Protein AF-A0A376W0H6-F1 (afdb_monomer_lite)

Radius of gyration: 21.41 Å; chains: 1; bounding box: 41×48×59 Å

Organism: Escherichia coli (NCBI:txid562)

Foldseek 3Di:
DDDDVVVVGDPVPDPDDDDDDDDDDDDDFKDKDKAAPPDDWDWDADLLLAIDTDPPQPFKDWDDDDNFTFMKGFGIFMDMDGPPDDDFQWWKAWDFPLVQLVVQDDQQQKWKDQPSPDTDGHDPRPDTDGPVNCVVGGIMMMTGTSSSRNSVVVCVVSNPDPDGRIDIDIGGD

Sequence (173 aa):
MNYDASSGARCKDQASGNWYVRNVTHTKAANLRLINTHSLAEVFINSDGVPTLGEGNADCRTQTIGSRSGLSCKMVNYTLQTNGLSNTSIHIFPAIANSSLASAVGAYDMQFSLNGSSWKPVSNTAYYYTFNEMKSADSIYVFFSSNFFKQMVNLGSAISTPKIYSTFAFSQC

Secondary structure (DSSP, 8-state):
----TTTT--GGG-SSS------------EEEEEE-------EEE-TT--EEEPTT-SSEEEEEETTEEEEEEEEEEEEEEESS---SSEEEEEE---HHHHHHS-TTTEEEESSSSS-EE-BTBSS-EEHHHHTT-SEEEEEEEHHHHHHHHHHGGG--SSS-S-EEEEEE-

Structure (mmCIF, N/CA/C/O backbone):
data_AF-A0A376W0H6-F1
#
_entry.id   AF-A0A376W0H6-F1
#
loop_
_atom_site.group_PDB
_atom_site.id
_atom_site.type_symbol
_atom_site.label_atom_id
_atom_site.label_alt_id
_atom_site.label_comp_id
_atom_site.label_asym_id
_atom_site.label_entity_id
_atom_site.label_seq_id
_atom_site.pdbx_PDB_ins_code
_atom_site.Cartn_x
_atom_site.Cartn_y
_atom_site.Cartn_z
_atom_site.occupancy
_atom_site.B_iso_or_equiv
_atom_site.auth_seq_id
_atom_site.auth_comp_id
_atom_site.auth_asym_id
_atom_site.auth_atom_id
_atom_site.pdbx_PDB_model_num
ATOM 1 N N . MET A 1 1 ? 19.384 -37.170 -28.747 1.00 58.38 1 MET A N 1
ATOM 2 C CA . MET A 1 1 ? 19.486 -36.476 -27.447 1.00 58.38 1 MET A CA 1
ATOM 3 C C . MET A 1 1 ? 18.531 -35.301 -27.489 1.00 58.38 1 MET A C 1
ATOM 5 O O . MET A 1 1 ? 18.548 -34.592 -28.486 1.00 58.38 1 MET A O 1
ATOM 9 N N . ASN A 1 2 ? 17.681 -35.143 -26.476 1.00 74.25 2 A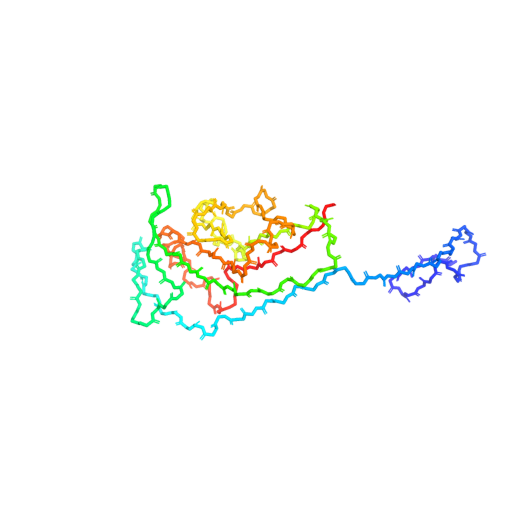SN A N 1
ATOM 10 C CA . ASN A 1 2 ? 16.725 -34.037 -26.408 1.00 74.25 2 ASN A CA 1
ATOM 11 C C . ASN A 1 2 ? 17.352 -32.876 -25.635 1.00 74.25 2 ASN A C 1
ATOM 13 O O . ASN A 1 2 ? 18.008 -33.102 -24.621 1.00 74.25 2 ASN A O 1
ATOM 17 N N . TYR A 1 3 ? 17.161 -31.656 -26.131 1.00 78.56 3 TYR A N 1
ATOM 18 C CA . TYR A 1 3 ? 17.550 -30.433 -25.435 1.00 78.56 3 TYR A CA 1
ATOM 19 C C . TYR A 1 3 ? 16.882 -30.369 -24.054 1.00 78.56 3 TYR A C 1
ATOM 21 O O . TYR A 1 3 ? 15.671 -30.559 -23.948 1.00 78.56 3 TYR A O 1
ATOM 29 N N . ASP A 1 4 ? 17.662 -30.064 -23.018 1.00 80.31 4 ASP A N 1
ATOM 30 C CA . ASP A 1 4 ? 17.173 -29.868 -21.654 1.00 80.31 4 ASP A CA 1
ATOM 31 C C . ASP A 1 4 ? 17.813 -28.621 -21.027 1.00 80.31 4 ASP A C 1
ATOM 33 O O . ASP A 1 4 ? 18.988 -28.598 -20.662 1.00 80.31 4 ASP A O 1
ATOM 37 N N . ALA A 1 5 ? 17.015 -27.562 -20.894 1.00 79.12 5 ALA A N 1
ATOM 38 C CA . ALA A 1 5 ? 17.452 -26.306 -20.293 1.00 79.12 5 ALA A CA 1
ATOM 39 C C . ALA A 1 5 ? 17.803 -26.449 -18.800 1.00 79.12 5 ALA A C 1
ATOM 41 O O . ALA A 1 5 ? 18.629 -25.691 -18.292 1.00 79.12 5 ALA A O 1
ATOM 42 N N . SER A 1 6 ? 17.188 -27.406 -18.096 1.00 83.06 6 SER A N 1
ATOM 43 C CA . SER A 1 6 ? 17.338 -27.572 -16.64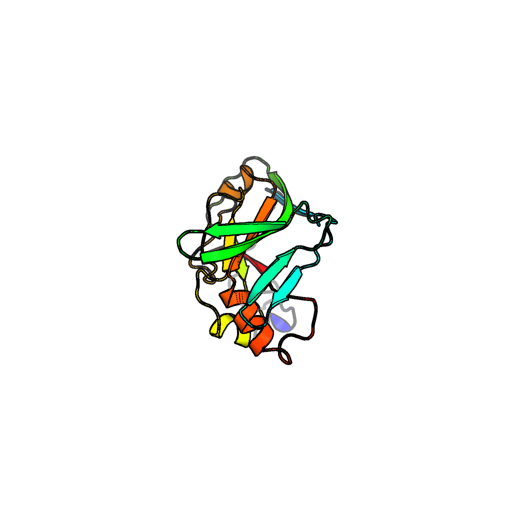6 1.00 83.06 6 SER A CA 1
ATOM 44 C C . SER A 1 6 ? 18.678 -28.199 -16.249 1.00 83.06 6 SER A C 1
ATOM 46 O O . SER A 1 6 ? 19.215 -27.873 -15.193 1.00 83.06 6 SER A O 1
ATOM 48 N N . SER A 1 7 ? 19.280 -28.999 -17.133 1.00 86.19 7 SER A N 1
ATOM 49 C CA . SER A 1 7 ? 20.655 -29.504 -16.997 1.00 86.19 7 SER A CA 1
ATOM 50 C C . SER A 1 7 ? 21.725 -28.536 -17.522 1.00 86.19 7 SER A C 1
ATOM 52 O O . SER A 1 7 ? 22.908 -28.872 -17.557 1.00 86.19 7 SER A O 1
ATOM 54 N N . GLY A 1 8 ? 21.340 -27.315 -17.913 1.00 85.44 8 GLY A N 1
ATOM 55 C CA . GLY A 1 8 ? 22.261 -26.294 -18.413 1.00 85.44 8 GLY A CA 1
ATOM 56 C C . GLY A 1 8 ? 22.635 -26.450 -19.889 1.00 85.44 8 GLY A C 1
ATOM 57 O O . GLY A 1 8 ? 23.557 -25.772 -20.355 1.00 85.44 8 GLY A O 1
ATOM 58 N N . ALA A 1 9 ? 21.934 -27.301 -20.651 1.00 84.38 9 ALA A N 1
ATOM 59 C CA . ALA A 1 9 ? 22.133 -27.371 -22.092 1.00 84.38 9 ALA A CA 1
ATOM 60 C C . ALA A 1 9 ? 21.774 -26.024 -22.736 1.00 84.38 9 ALA A C 1
ATOM 62 O O . ALA A 1 9 ? 20.750 -25.404 -22.436 1.00 84.38 9 ALA A O 1
ATOM 63 N N . ARG A 1 10 ? 22.619 -25.556 -23.659 1.00 81.19 10 ARG A N 1
ATOM 64 C CA . ARG A 1 10 ? 22.397 -24.297 -24.381 1.00 81.19 10 ARG A CA 1
ATOM 65 C C . ARG A 1 10 ? 21.973 -24.593 -25.811 1.00 81.19 10 ARG A C 1
ATOM 67 O O . ARG A 1 10 ? 22.523 -25.487 -26.450 1.00 81.19 10 ARG A O 1
ATOM 74 N N . CYS A 1 11 ? 21.037 -23.800 -26.335 1.00 78.94 11 CYS A N 1
ATOM 75 C CA . CYS A 1 11 ? 20.547 -23.950 -27.709 1.00 78.94 11 CYS A CA 1
ATOM 76 C C . CYS A 1 11 ? 21.677 -23.845 -28.745 1.00 78.94 11 CYS A C 1
ATOM 78 O O . CYS A 1 11 ? 21.659 -24.558 -29.739 1.00 78.94 11 CYS A O 1
ATOM 80 N N . LYS A 1 12 ? 22.688 -23.004 -28.480 1.00 78.62 12 LYS A N 1
ATOM 81 C CA . LYS A 1 12 ? 23.870 -22.841 -29.343 1.00 78.62 12 LYS A CA 1
ATOM 82 C C . LYS A 1 12 ? 24.780 -24.076 -29.424 1.00 78.62 12 LYS A C 1
ATOM 84 O O . LYS A 1 12 ? 25.629 -24.129 -30.302 1.00 78.62 12 LYS A O 1
ATOM 89 N N . ASP A 1 13 ? 24.624 -25.019 -28.493 1.00 82.62 13 ASP A N 1
ATOM 90 C CA . ASP A 1 13 ? 25.458 -26.218 -28.373 1.00 82.62 13 ASP A CA 1
ATOM 91 C C . ASP A 1 13 ? 24.710 -27.472 -28.901 1.00 82.62 13 ASP A C 1
ATOM 93 O O . ASP A 1 13 ? 25.167 -28.595 -28.702 1.00 82.62 13 ASP A O 1
ATOM 97 N N . GLN A 1 14 ? 23.540 -27.311 -29.542 1.00 83.50 14 GLN A N 1
ATOM 98 C CA . GLN A 1 14 ? 22.743 -28.422 -30.082 1.00 83.50 14 GLN A CA 1
ATOM 99 C C . GLN A 1 14 ? 23.206 -28.840 -31.484 1.00 83.50 14 GLN A C 1
ATOM 101 O O . GLN A 1 14 ? 23.548 -28.004 -32.314 1.00 83.50 14 GLN A O 1
ATOM 106 N N . ALA A 1 15 ? 23.153 -30.145 -31.776 1.00 81.50 15 ALA A N 1
ATOM 107 C CA . ALA A 1 15 ? 23.567 -30.703 -33.069 1.00 81.50 15 ALA A CA 1
ATOM 108 C C . ALA A 1 15 ? 22.633 -30.338 -34.243 1.00 81.50 15 ALA A C 1
ATOM 110 O O . ALA A 1 15 ? 23.020 -30.465 -35.401 1.00 81.50 15 ALA A O 1
ATOM 111 N N . SER A 1 16 ? 21.402 -29.904 -33.958 1.00 81.75 16 SER A N 1
ATOM 112 C CA . SER A 1 16 ? 20.406 -29.511 -34.959 1.00 81.75 16 SER A CA 1
ATOM 113 C C . SER A 1 16 ? 19.454 -28.454 -34.397 1.00 81.75 16 SER A C 1
ATOM 115 O O . SER A 1 16 ? 19.101 -28.518 -33.220 1.00 81.75 16 SER A O 1
ATOM 117 N N . GLY A 1 17 ? 19.001 -27.520 -35.236 1.00 80.44 17 GLY A N 1
ATOM 118 C CA . GLY A 1 17 ? 18.048 -26.461 -34.882 1.00 80.44 17 GLY A CA 1
ATOM 119 C C . GLY A 1 17 ? 18.419 -25.110 -35.499 1.00 80.44 17 GLY A C 1
ATOM 120 O O . GLY A 1 17 ? 19.494 -24.960 -36.070 1.00 80.44 17 GLY A O 1
ATOM 121 N N . ASN A 1 18 ? 17.527 -24.124 -35.380 1.00 79.75 18 ASN A N 1
ATOM 122 C CA . ASN A 1 18 ? 17.824 -22.732 -35.722 1.00 79.75 18 ASN A CA 1
ATOM 123 C C . ASN A 1 18 ? 18.065 -21.951 -34.431 1.00 79.75 18 ASN A C 1
ATOM 125 O O . ASN A 1 18 ? 17.210 -21.938 -33.545 1.00 79.75 18 ASN A O 1
ATOM 129 N N . TRP A 1 19 ? 19.204 -21.274 -34.331 1.00 77.19 19 TRP A N 1
ATOM 130 C CA . TRP A 1 19 ? 19.516 -20.391 -33.212 1.00 77.19 19 TRP A CA 1
ATOM 131 C C . TRP A 1 19 ? 19.975 -19.029 -33.716 1.00 77.19 1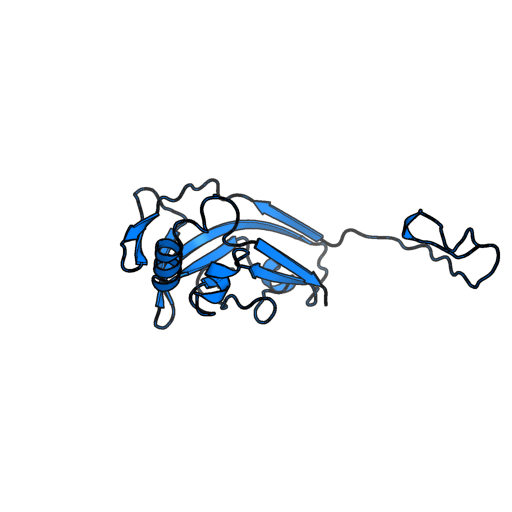9 TRP A C 1
ATOM 133 O O . TRP A 1 19 ? 20.738 -18.912 -34.673 1.00 77.19 19 TRP A O 1
ATOM 143 N N . TYR A 1 20 ? 19.517 -17.989 -33.026 1.00 78.62 20 TYR A N 1
ATOM 144 C CA . TYR A 1 20 ? 19.885 -16.608 -33.295 1.00 78.62 20 TYR A CA 1
ATOM 145 C C . TYR A 1 20 ? 20.690 -16.082 -32.116 1.00 78.62 20 TYR A C 1
ATOM 147 O O . TYR A 1 20 ? 20.248 -16.151 -30.970 1.00 78.62 20 TYR A O 1
ATOM 155 N N . VAL A 1 21 ? 21.870 -15.541 -32.401 1.00 78.25 21 VAL A N 1
ATOM 156 C CA . VAL A 1 21 ? 22.699 -14.860 -31.407 1.00 78.25 21 VAL A CA 1
ATOM 157 C C . VAL A 1 21 ? 22.524 -13.363 -31.612 1.00 78.25 21 VAL A C 1
ATOM 159 O O . VAL A 1 21 ? 22.653 -12.864 -32.729 1.00 78.25 21 VAL A O 1
ATOM 162 N N . ARG A 1 22 ? 22.216 -12.636 -30.538 1.00 82.75 22 ARG A N 1
ATOM 163 C CA . ARG A 1 22 ? 22.213 -11.172 -30.540 1.00 82.75 22 ARG A CA 1
ATOM 164 C C . ARG A 1 22 ? 23.086 -10.666 -29.408 1.00 82.75 22 ARG A C 1
ATOM 166 O O . ARG A 1 22 ? 22.977 -11.142 -28.282 1.00 82.75 22 ARG A O 1
ATOM 173 N N . ASN A 1 23 ? 23.905 -9.669 -29.717 1.00 85.50 23 ASN A N 1
ATOM 174 C CA . ASN A 1 23 ? 24.577 -8.883 -28.697 1.00 85.50 23 ASN A CA 1
ATOM 175 C C . ASN A 1 23 ? 23.582 -7.853 -28.174 1.00 85.50 23 ASN A C 1
ATOM 177 O O . ASN A 1 23 ? 23.042 -7.058 -28.942 1.00 85.50 23 ASN A O 1
ATOM 181 N N . VAL A 1 24 ? 23.330 -7.898 -26.872 1.00 86.31 24 VAL A N 1
ATOM 182 C CA . VAL A 1 24 ? 22.480 -6.938 -26.174 1.00 86.31 24 VAL A CA 1
ATOM 183 C C . VAL A 1 24 ? 23.333 -6.170 -25.179 1.00 86.31 24 VAL A C 1
ATOM 185 O O . VAL A 1 24 ? 24.085 -6.757 -24.403 1.00 86.31 2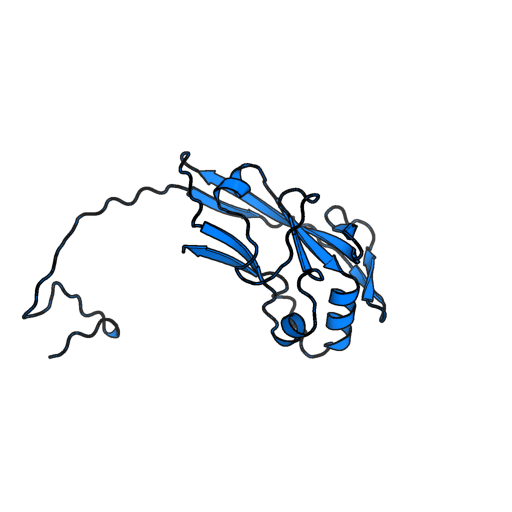4 VAL A O 1
ATOM 188 N N . THR A 1 25 ? 23.220 -4.846 -25.210 1.00 88.62 25 THR A N 1
ATOM 189 C CA . THR A 1 25 ? 23.824 -3.976 -24.201 1.00 88.62 25 THR A CA 1
ATOM 190 C C . THR A 1 25 ? 22.750 -3.630 -23.183 1.00 88.62 25 THR A C 1
ATOM 192 O O . THR A 1 25 ? 21.746 -3.007 -23.523 1.00 88.62 25 THR A O 1
ATOM 195 N N . HIS A 1 26 ? 22.954 -4.034 -21.932 1.00 85.69 26 HIS A N 1
ATOM 196 C CA . HIS A 1 26 ? 22.064 -3.672 -20.836 1.00 85.69 26 HIS A CA 1
ATOM 197 C C . HIS A 1 26 ? 22.572 -2.406 -20.151 1.00 85.69 26 HIS A C 1
ATOM 199 O O . HIS A 1 26 ? 23.666 -2.391 -19.589 1.00 85.69 26 HIS A O 1
ATOM 205 N N . THR A 1 27 ? 21.750 -1.360 -20.148 1.00 87.12 27 THR A N 1
ATOM 206 C CA . THR A 1 27 ? 22.023 -0.129 -19.401 1.00 87.12 27 THR A CA 1
ATOM 207 C C . THR A 1 27 ? 21.131 -0.087 -18.170 1.00 87.12 27 THR A C 1
ATOM 209 O O . THR A 1 27 ? 19.911 -0.223 -18.272 1.00 87.12 27 THR A O 1
ATOM 212 N N . LYS A 1 28 ? 21.723 0.120 -16.989 1.00 87.75 28 LYS A N 1
ATOM 213 C CA . LYS A 1 28 ? 20.961 0.291 -15.748 1.00 87.75 28 LYS A CA 1
ATOM 214 C C . LYS A 1 28 ? 20.125 1.569 -15.840 1.00 87.75 28 LYS A C 1
ATOM 216 O O . LYS A 1 28 ? 20.672 2.666 -15.825 1.00 87.75 28 LYS A O 1
ATOM 221 N N . ALA A 1 29 ? 18.805 1.421 -15.916 1.00 88.81 29 ALA A N 1
ATOM 222 C CA . ALA A 1 29 ? 17.896 2.561 -16.018 1.00 88.81 29 ALA A CA 1
ATOM 223 C C . ALA A 1 29 ? 17.507 3.145 -14.653 1.00 88.81 29 ALA A C 1
ATOM 225 O O . ALA A 1 29 ? 17.276 4.347 -14.541 1.00 88.81 29 ALA A O 1
ATOM 226 N N . ALA A 1 30 ? 17.437 2.309 -13.612 1.00 91.62 30 ALA A N 1
ATOM 227 C CA . ALA A 1 30 ? 17.011 2.745 -12.289 1.00 91.62 30 ALA A CA 1
ATOM 228 C C . ALA A 1 30 ? 17.598 1.909 -11.142 1.00 91.62 30 ALA A C 1
ATOM 230 O O . ALA A 1 30 ? 18.087 0.792 -11.331 1.00 91.62 30 ALA A O 1
ATOM 231 N N . ASN A 1 31 ? 17.537 2.460 -9.931 1.00 91.50 31 ASN A N 1
ATOM 232 C CA . ASN A 1 31 ? 17.826 1.785 -8.675 1.00 91.50 31 ASN A CA 1
ATOM 233 C C . ASN A 1 31 ? 16.815 2.217 -7.613 1.00 91.50 31 ASN A C 1
ATOM 235 O O . ASN A 1 31 ? 16.770 3.389 -7.247 1.00 91.50 31 ASN A O 1
ATOM 239 N N . LEU A 1 32 ? 16.032 1.262 -7.116 1.00 90.75 32 LEU A N 1
ATOM 240 C CA . LEU A 1 32 ? 15.184 1.455 -5.949 1.00 90.75 32 LEU A CA 1
ATOM 241 C C . LEU A 1 32 ? 15.894 0.880 -4.726 1.00 90.75 32 LEU A C 1
ATOM 243 O O . LEU A 1 32 ? 16.298 -0.284 -4.733 1.00 90.75 32 LEU A O 1
ATOM 247 N N . ARG A 1 33 ? 16.012 1.684 -3.673 1.00 92.25 33 ARG A N 1
ATOM 248 C CA . ARG A 1 33 ? 16.495 1.239 -2.367 1.00 92.25 33 ARG A CA 1
ATOM 249 C C . ARG A 1 33 ? 15.416 1.499 -1.333 1.00 92.25 33 ARG A C 1
ATOM 251 O O . ARG A 1 33 ? 15.047 2.650 -1.126 1.00 92.25 33 ARG A O 1
ATOM 258 N N . LEU A 1 34 ? 14.948 0.432 -0.695 1.00 89.69 34 LEU A N 1
ATOM 259 C CA . LEU A 1 34 ? 14.065 0.497 0.463 1.00 89.69 34 LEU A CA 1
ATOM 260 C C . LEU A 1 34 ? 14.911 0.740 1.715 1.00 89.69 34 LEU A C 1
ATOM 262 O O . LEU A 1 34 ? 15.944 0.102 1.912 1.00 89.69 34 LEU A O 1
ATOM 266 N N . ILE A 1 35 ? 14.488 1.693 2.529 1.00 90.06 35 ILE A N 1
ATOM 267 C CA . ILE A 1 35 ? 15.198 2.212 3.689 1.00 90.06 35 ILE A CA 1
ATOM 268 C C . ILE A 1 35 ? 14.265 2.045 4.883 1.00 90.06 35 ILE A C 1
ATOM 270 O O . ILE A 1 35 ? 13.149 2.566 4.899 1.00 90.06 35 ILE A O 1
ATOM 274 N N . ASN A 1 36 ? 14.725 1.298 5.885 1.00 82.50 36 ASN A N 1
ATOM 275 C CA . ASN A 1 36 ? 13.996 1.163 7.137 1.00 82.50 36 ASN A CA 1
ATOM 276 C C . ASN A 1 36 ? 13.857 2.551 7.787 1.00 82.50 36 ASN A C 1
ATOM 278 O O . ASN A 1 36 ? 14.816 3.327 7.806 1.00 82.50 36 ASN A O 1
ATOM 282 N N . THR A 1 37 ? 12.678 2.873 8.312 1.00 81.38 37 THR A N 1
ATOM 283 C CA . THR A 1 37 ? 12.452 4.124 9.047 1.00 81.38 37 THR A CA 1
ATOM 284 C C . THR A 1 37 ? 13.266 4.182 10.344 1.00 81.38 37 THR A C 1
ATOM 286 O O . THR A 1 37 ? 13.485 5.264 10.872 1.00 81.38 37 THR A O 1
ATOM 289 N N . HIS A 1 38 ? 13.751 3.032 10.835 1.00 79.00 38 HIS A N 1
ATOM 290 C CA . HIS A 1 38 ? 14.365 2.836 12.155 1.00 79.00 38 HIS A CA 1
ATOM 291 C C . HIS A 1 38 ? 13.446 3.271 13.309 1.00 79.00 38 HIS A C 1
ATOM 293 O O . HIS A 1 38 ? 13.884 3.376 14.452 1.00 79.00 38 HIS A O 1
ATOM 299 N N . SER A 1 39 ? 12.163 3.483 13.008 1.00 73.88 39 SER A N 1
ATOM 300 C CA . SER A 1 39 ? 11.111 3.707 13.981 1.00 73.88 39 SER A CA 1
ATOM 301 C C . SER A 1 39 ? 10.620 2.351 14.471 1.00 73.88 39 SER A C 1
ATOM 303 O O . SER A 1 39 ? 10.254 1.476 13.684 1.00 73.88 39 SER A O 1
ATOM 305 N N . LEU A 1 40 ? 10.625 2.182 15.790 1.00 77.81 40 LEU A N 1
ATOM 306 C CA . LEU A 1 40 ? 9.835 1.156 16.449 1.00 77.81 40 LEU A CA 1
ATOM 307 C C . LEU A 1 40 ? 8.498 1.785 16.819 1.00 77.81 40 LEU A C 1
ATOM 309 O O . LEU A 1 40 ? 8.489 2.857 17.425 1.00 77.81 40 LEU A O 1
ATOM 313 N N . ALA A 1 41 ? 7.406 1.105 16.471 1.00 80.88 41 ALA A N 1
ATOM 314 C CA . ALA A 1 41 ? 6.083 1.506 16.902 1.00 80.88 41 ALA A CA 1
ATOM 315 C C . ALA A 1 41 ? 5.414 0.438 17.758 1.00 80.88 41 ALA A C 1
ATOM 317 O O . ALA A 1 41 ? 5.262 -0.706 17.327 1.00 80.88 41 ALA A O 1
ATOM 318 N N . GLU A 1 42 ? 5.005 0.824 18.966 1.00 82.19 42 GLU A N 1
ATOM 319 C CA . GLU A 1 42 ? 4.212 -0.029 19.845 1.00 82.19 42 GLU A CA 1
ATOM 320 C C . GLU A 1 42 ? 2.725 0.276 19.660 1.00 82.19 42 GLU A C 1
ATOM 322 O O . GLU A 1 42 ? 2.291 1.431 19.749 1.00 82.19 42 GLU A O 1
ATOM 327 N N . VAL A 1 43 ? 1.952 -0.773 19.376 1.00 84.56 43 VAL A N 1
ATOM 328 C CA . VAL A 1 43 ? 0.511 -0.700 19.136 1.00 84.56 43 VAL A CA 1
ATOM 329 C C . VAL A 1 43 ? -0.178 -1.718 20.032 1.00 84.56 43 VAL A C 1
ATOM 331 O O . VAL A 1 43 ? 0.016 -2.924 19.884 1.00 84.56 43 VAL A O 1
ATOM 334 N N . PHE A 1 44 ? -1.022 -1.227 20.930 1.00 86.19 44 PHE A N 1
ATOM 335 C CA . PHE A 1 44 ? -1.892 -2.042 21.765 1.00 86.19 44 PHE A CA 1
ATOM 336 C C . PHE A 1 44 ? -3.226 -2.224 21.055 1.00 86.19 44 PHE A C 1
ATOM 338 O O . PHE A 1 44 ? -3.824 -1.254 20.594 1.00 86.19 44 PHE A O 1
ATOM 345 N N . ILE A 1 45 ? -3.694 -3.463 20.943 1.00 86.44 45 ILE A N 1
ATOM 346 C CA . ILE A 1 45 ? -4.926 -3.782 20.223 1.00 86.44 45 ILE A CA 1
ATOM 347 C C . ILE A 1 45 ? -5.925 -4.352 21.216 1.00 86.44 45 ILE A C 1
ATOM 349 O O . ILE A 1 45 ? -5.699 -5.410 21.803 1.00 86.44 45 ILE A O 1
ATOM 353 N N . ASN A 1 46 ? -7.041 -3.650 21.378 1.00 84.94 46 ASN A N 1
ATOM 354 C CA . ASN A 1 46 ? -8.169 -4.144 22.152 1.00 84.94 46 ASN A CA 1
ATOM 355 C C . ASN A 1 46 ? -8.855 -5.306 21.415 1.00 84.94 46 ASN A C 1
ATOM 357 O O . ASN A 1 46 ? -8.745 -5.448 20.197 1.00 84.94 46 ASN A O 1
ATOM 361 N N . SER A 1 47 ? -9.612 -6.137 22.130 1.00 82.94 47 SER A N 1
ATOM 362 C CA . SER A 1 47 ? -10.324 -7.284 21.537 1.00 82.94 47 SER A CA 1
ATOM 363 C C . SER A 1 47 ? -11.376 -6.894 20.486 1.00 82.94 47 SER A C 1
ATOM 365 O O . SER A 1 47 ? -11.744 -7.707 19.639 1.00 82.94 47 SER A O 1
ATOM 367 N N . ASP A 1 48 ? -11.846 -5.647 20.500 1.00 84.88 48 ASP A N 1
ATOM 368 C CA . ASP A 1 48 ? -12.719 -5.064 19.477 1.00 84.88 48 ASP A CA 1
ATOM 369 C C . ASP A 1 48 ? -11.965 -4.602 18.212 1.00 84.88 48 ASP A C 1
ATOM 371 O O . ASP A 1 48 ? -12.595 -4.231 17.218 1.00 84.88 48 ASP A O 1
ATOM 375 N N . GLY A 1 49 ? -10.631 -4.682 18.223 1.00 84.00 49 GLY A N 1
ATOM 376 C CA . GLY A 1 49 ? -9.732 -4.287 17.145 1.00 84.00 49 GLY A CA 1
ATOM 377 C C . GLY A 1 49 ? -9.328 -2.816 17.162 1.00 84.00 49 GLY A C 1
ATOM 378 O O . GLY A 1 49 ? -8.634 -2.384 16.244 1.00 84.00 49 GLY A O 1
ATOM 379 N N . VAL A 1 50 ? -9.745 -2.024 18.155 1.00 91.06 50 VAL A N 1
ATOM 380 C CA . VAL A 1 50 ? -9.360 -0.609 18.246 1.00 91.06 50 VAL A CA 1
ATOM 381 C C . VAL A 1 50 ? -7.877 -0.503 18.639 1.00 91.06 50 VAL A C 1
ATOM 383 O O . VAL A 1 50 ? -7.505 -0.972 19.720 1.00 91.06 50 VAL A O 1
ATOM 386 N N . PRO A 1 51 ? -7.015 0.098 17.789 1.00 87.69 51 PRO A N 1
ATOM 387 C CA . PRO A 1 51 ? -5.599 0.249 18.093 1.00 87.69 51 PRO A CA 1
ATOM 388 C C . PRO A 1 51 ? -5.348 1.490 18.958 1.00 87.69 51 PRO A C 1
ATOM 390 O O . PRO A 1 51 ? -5.881 2.568 18.694 1.00 87.69 51 PRO A O 1
ATOM 393 N N . THR A 1 52 ? -4.468 1.355 19.942 1.00 88.62 52 THR A N 1
ATOM 394 C CA . THR A 1 52 ? -3.919 2.450 20.747 1.00 88.62 52 THR A CA 1
ATOM 395 C C . THR A 1 52 ? -2.414 2.506 20.528 1.00 88.62 52 THR A C 1
ATOM 397 O O . THR A 1 52 ? -1.727 1.493 20.635 1.00 88.62 52 THR A O 1
ATOM 400 N N . LEU A 1 53 ? -1.898 3.686 20.193 1.00 86.81 53 LEU A N 1
ATOM 401 C CA . LEU A 1 53 ? -0.464 3.900 20.022 1.00 86.81 53 LEU A CA 1
ATOM 402 C C . LEU A 1 53 ? 0.197 4.134 21.377 1.00 86.81 53 LEU A C 1
ATOM 404 O O . LEU A 1 53 ? -0.294 4.939 22.165 1.00 86.81 53 LEU A O 1
ATOM 408 N N . GLY A 1 54 ? 1.328 3.470 21.609 1.00 82.06 54 GLY A N 1
ATOM 409 C CA . GLY A 1 54 ? 2.247 3.831 22.686 1.00 82.06 54 GLY A CA 1
ATOM 410 C C . GLY A 1 54 ? 2.858 5.227 22.494 1.00 82.06 54 GLY A C 1
ATOM 411 O O . GLY A 1 54 ? 2.676 5.884 21.462 1.00 82.06 54 GLY A O 1
ATOM 412 N N . GLU A 1 55 ? 3.603 5.695 23.488 1.00 78.25 55 GLU A N 1
ATOM 413 C CA . GLU A 1 55 ? 4.322 6.968 23.395 1.00 78.25 55 GLU A CA 1
ATOM 414 C C . GLU A 1 55 ? 5.504 6.884 22.407 1.00 78.25 55 GLU A C 1
ATOM 416 O O . GLU A 1 55 ? 6.070 5.819 22.176 1.00 78.25 55 GLU A O 1
ATOM 421 N N . GLY A 1 56 ? 5.885 8.014 21.796 1.00 72.75 56 GLY A N 1
ATOM 422 C CA . GLY A 1 56 ? 7.053 8.090 20.898 1.00 72.75 56 GLY A CA 1
ATOM 423 C C . GLY A 1 56 ? 6.821 7.643 19.444 1.00 72.75 56 GLY A C 1
ATOM 424 O O . GLY A 1 56 ? 7.764 7.579 18.657 1.00 72.75 56 GLY A O 1
ATOM 425 N N . ASN A 1 57 ? 5.573 7.383 19.054 1.00 73.38 57 ASN A N 1
ATOM 426 C CA . ASN A 1 57 ? 5.205 6.917 17.716 1.00 73.38 57 ASN A CA 1
ATOM 427 C C . ASN A 1 57 ? 5.132 8.049 16.672 1.00 73.38 57 ASN A C 1
ATOM 429 O O . ASN A 1 57 ? 4.055 8.552 16.368 1.00 73.38 57 ASN A O 1
ATOM 433 N N . ALA A 1 58 ? 6.269 8.453 16.095 1.00 79.81 58 ALA A N 1
ATOM 434 C CA . ALA A 1 58 ? 6.305 9.537 15.100 1.00 79.81 58 ALA A CA 1
ATOM 435 C C . ALA A 1 58 ? 5.806 9.128 13.699 1.00 79.81 58 ALA A C 1
ATOM 437 O O . ALA A 1 58 ? 5.263 9.954 12.965 1.00 79.81 58 ALA A O 1
ATOM 438 N N . ASP A 1 59 ? 5.991 7.863 13.314 1.00 87.88 59 ASP A N 1
ATOM 439 C CA . ASP A 1 59 ? 5.660 7.381 11.967 1.00 87.88 59 ASP A CA 1
ATOM 440 C C . ASP A 1 59 ? 4.262 6.759 11.866 1.00 87.88 59 ASP A C 1
ATOM 442 O O . ASP A 1 59 ? 3.799 6.491 10.758 1.00 87.88 59 ASP A O 1
ATOM 446 N N . CYS A 1 60 ? 3.567 6.573 12.990 1.00 90.62 60 CYS A N 1
ATOM 447 C CA . CYS A 1 60 ? 2.223 6.011 13.048 1.00 90.62 60 CYS A CA 1
ATOM 448 C C . CYS A 1 60 ? 1.234 7.002 13.663 1.00 90.62 60 CYS A C 1
ATOM 450 O O . CYS A 1 60 ? 1.535 7.674 14.643 1.00 90.62 60 CYS A O 1
ATOM 452 N N . ARG A 1 61 ? 0.019 7.065 13.119 1.00 92.56 61 ARG A N 1
ATOM 453 C CA . ARG A 1 61 ? -1.081 7.872 13.660 1.00 92.56 61 ARG A CA 1
ATOM 454 C C . ARG A 1 61 ? -2.416 7.177 13.463 1.00 92.56 61 ARG A C 1
ATOM 456 O O . ARG A 1 61 ? -2.643 6.530 12.433 1.00 92.56 61 ARG A O 1
ATOM 463 N N . THR A 1 62 ? -3.319 7.355 14.419 1.00 93.38 62 THR A N 1
ATOM 464 C CA . THR A 1 62 ? -4.720 6.989 14.223 1.00 93.38 62 THR A CA 1
ATOM 465 C C . THR A 1 62 ? -5.308 7.865 13.117 1.00 93.38 62 THR A C 1
ATOM 467 O O . THR A 1 62 ? -5.045 9.065 13.031 1.00 93.38 62 THR A O 1
ATOM 470 N N . GLN A 1 63 ? -6.048 7.252 12.201 1.00 94.69 63 GLN A N 1
ATOM 471 C CA . GLN A 1 63 ? -6.619 7.942 11.049 1.00 94.69 63 GLN A CA 1
ATOM 472 C C . GLN A 1 63 ? -7.954 7.299 10.677 1.00 94.69 63 GLN A C 1
ATOM 474 O O . GLN A 1 63 ? -8.164 6.105 10.886 1.00 94.69 63 GLN A O 1
ATOM 479 N N . THR A 1 64 ? -8.858 8.098 10.112 1.00 96.62 64 THR A N 1
ATOM 480 C CA . THR A 1 64 ? -10.084 7.600 9.482 1.00 96.62 64 THR A CA 1
ATOM 481 C C . THR A 1 64 ? -10.010 7.849 7.980 1.00 96.62 64 THR A C 1
ATOM 483 O O . THR A 1 64 ? -9.707 8.962 7.550 1.00 96.62 64 THR A O 1
ATOM 486 N N . ILE A 1 65 ? -10.253 6.807 7.184 1.00 95.81 65 ILE A N 1
ATOM 487 C CA . ILE A 1 65 ? -10.260 6.849 5.717 1.00 95.81 65 ILE A CA 1
ATOM 488 C C . ILE A 1 65 ? -11.620 6.347 5.239 1.00 95.81 65 ILE A C 1
ATOM 490 O O . ILE A 1 65 ? -11.977 5.181 5.436 1.00 95.81 65 ILE A O 1
ATOM 494 N N . GLY A 1 66 ? -12.395 7.235 4.616 1.00 94.44 66 GLY A N 1
ATOM 495 C CA . GLY A 1 66 ? -13.798 6.963 4.313 1.00 94.44 66 GLY A CA 1
ATOM 496 C C . GLY A 1 66 ? -14.567 6.656 5.600 1.00 94.44 66 GLY A C 1
ATOM 497 O O . GLY A 1 66 ? -14.560 7.454 6.530 1.00 94.44 66 GLY A O 1
ATOM 498 N N . SER A 1 67 ? -15.189 5.480 5.671 1.00 94.94 67 SER A N 1
ATOM 499 C CA . SER A 1 67 ? -15.944 5.011 6.842 1.00 94.94 67 SER A CA 1
ATOM 500 C C . SER A 1 67 ? -15.134 4.133 7.808 1.00 94.94 67 SER A C 1
ATOM 502 O O . SER A 1 67 ? -15.719 3.509 8.690 1.00 94.94 67 SER A O 1
ATOM 504 N N . ARG A 1 68 ? -13.813 4.001 7.616 1.00 95.94 68 ARG A N 1
ATOM 505 C CA . ARG A 1 68 ? -12.965 3.089 8.399 1.00 95.94 68 ARG A CA 1
ATOM 506 C C . ARG A 1 68 ? -11.993 3.865 9.265 1.00 95.94 68 ARG A C 1
ATOM 508 O O . ARG A 1 68 ? -11.127 4.561 8.739 1.00 95.94 68 ARG A O 1
ATOM 515 N N . SER A 1 69 ? -12.095 3.685 10.573 1.00 96.44 69 SER A N 1
ATOM 516 C CA . SER A 1 69 ? -11.065 4.108 11.520 1.00 96.44 69 SER A CA 1
ATOM 517 C C . SER A 1 69 ? -10.005 3.022 11.679 1.00 96.44 69 SER A C 1
ATOM 519 O O . SER A 1 69 ? -10.266 1.836 11.453 1.00 96.44 69 SER A O 1
ATOM 521 N N . GLY A 1 70 ? -8.795 3.436 12.032 1.00 94.88 70 GLY A N 1
ATOM 522 C CA . GLY A 1 70 ? -7.676 2.531 12.224 1.00 94.88 70 GLY A CA 1
ATOM 523 C C . GLY A 1 70 ? -6.366 3.276 12.417 1.00 94.88 70 GLY A C 1
ATOM 524 O O . GLY A 1 70 ? -6.339 4.411 12.896 1.00 94.88 70 GLY A O 1
ATOM 525 N N . LEU A 1 71 ? -5.280 2.627 12.016 1.00 93.62 71 LEU A N 1
ATOM 526 C CA . LEU A 1 71 ? -3.921 3.107 12.168 1.00 93.62 71 LEU A CA 1
ATOM 527 C C . LEU A 1 71 ? -3.246 3.242 10.807 1.00 93.62 71 LEU A C 1
ATOM 529 O O . LEU A 1 71 ? -3.219 2.298 10.027 1.00 93.62 71 LEU A O 1
ATOM 533 N N . SER A 1 72 ? -2.664 4.403 10.541 1.00 94.06 72 SER A N 1
ATOM 534 C CA . SER A 1 72 ? -1.790 4.633 9.391 1.00 94.06 72 SER A CA 1
ATOM 535 C C . SER A 1 72 ? -0.347 4.742 9.857 1.00 94.06 72 SER A C 1
ATOM 537 O O . SER A 1 72 ? -0.079 5.460 10.814 1.00 94.06 72 SER A O 1
ATOM 539 N N . CYS A 1 73 ? 0.568 4.061 9.179 1.00 92.31 73 CYS A N 1
ATOM 540 C CA . CYS A 1 73 ? 1.990 4.081 9.487 1.00 92.31 73 CYS A CA 1
ATOM 541 C C . CYS A 1 73 ? 2.812 4.323 8.228 1.00 92.31 73 CYS A C 1
ATOM 543 O O . CYS A 1 73 ? 2.529 3.748 7.175 1.00 92.31 73 CYS A O 1
ATOM 545 N N . LYS A 1 74 ? 3.863 5.131 8.339 1.00 92.44 74 LYS A N 1
ATOM 546 C CA . LYS A 1 74 ? 4.946 5.158 7.363 1.00 92.44 74 LYS A CA 1
ATOM 547 C C . LYS A 1 74 ? 5.767 3.884 7.538 1.00 92.44 74 LYS A C 1
ATOM 549 O O . LYS A 1 74 ? 6.451 3.710 8.538 1.00 92.44 74 LYS A O 1
ATOM 554 N N . MET A 1 75 ? 5.665 2.976 6.575 1.00 88.50 75 MET A N 1
ATOM 555 C CA . MET A 1 75 ? 6.260 1.643 6.686 1.00 88.50 75 MET A CA 1
ATOM 556 C C . MET A 1 75 ? 7.697 1.603 6.182 1.00 88.50 75 MET A C 1
ATOM 558 O O . MET A 1 75 ? 8.521 0.851 6.694 1.00 88.50 75 MET A O 1
ATOM 562 N N . VAL A 1 76 ? 7.990 2.360 5.128 1.00 89.06 76 VAL A N 1
ATOM 563 C CA . VAL A 1 76 ? 9.290 2.317 4.465 1.00 89.06 76 VAL A CA 1
ATOM 564 C C . VAL A 1 76 ? 9.574 3.656 3.813 1.00 89.06 76 VAL A C 1
ATOM 566 O O . VAL A 1 76 ? 8.710 4.218 3.141 1.00 89.06 76 VAL A O 1
ATOM 569 N N . ASN A 1 77 ? 10.795 4.142 3.999 1.00 92.38 77 ASN A N 1
ATOM 570 C CA . ASN A 1 77 ? 11.354 5.204 3.176 1.00 92.38 77 ASN A CA 1
ATOM 571 C C . ASN A 1 77 ? 12.002 4.558 1.953 1.00 92.38 77 ASN A C 1
ATOM 573 O O . ASN A 1 77 ? 12.456 3.417 2.011 1.00 92.38 77 ASN A O 1
ATOM 577 N N . TYR A 1 78 ? 12.112 5.256 0.839 1.00 93.75 78 TYR A N 1
ATOM 578 C CA . TYR A 1 78 ? 12.839 4.756 -0.309 1.00 93.75 78 TYR A CA 1
ATOM 579 C C . TYR A 1 78 ? 13.531 5.871 -1.076 1.00 93.75 78 TYR A C 1
ATOM 581 O O . TYR A 1 78 ? 13.109 7.021 -1.098 1.00 93.75 78 TYR A O 1
ATOM 589 N N . THR A 1 79 ? 14.607 5.496 -1.758 1.00 94.81 79 THR A N 1
ATOM 590 C CA . THR A 1 79 ? 15.245 6.342 -2.766 1.00 94.81 79 THR A CA 1
ATOM 591 C C . THR A 1 79 ? 15.111 5.675 -4.119 1.00 94.81 79 THR A C 1
ATOM 593 O O . THR A 1 79 ? 15.489 4.509 -4.265 1.00 94.81 79 THR A O 1
ATOM 596 N N . LEU A 1 80 ? 14.614 6.421 -5.104 1.00 93.25 80 LEU A N 1
ATOM 597 C CA . LEU A 1 80 ? 14.506 5.978 -6.486 1.00 93.25 80 LEU A CA 1
ATOM 598 C C . LEU A 1 80 ? 15.439 6.806 -7.372 1.00 93.25 80 LEU A C 1
ATOM 600 O O . LEU A 1 80 ? 15.134 7.937 -7.736 1.00 93.25 80 LEU A O 1
ATOM 604 N N . GLN A 1 81 ? 16.582 6.230 -7.733 1.00 93.31 81 GLN A N 1
ATOM 605 C CA . GLN A 1 81 ? 17.488 6.821 -8.716 1.00 93.31 81 GLN A CA 1
ATOM 606 C C . GLN A 1 81 ? 17.089 6.343 -10.110 1.00 93.31 81 GLN A C 1
ATOM 608 O O . GLN A 1 81 ? 16.871 5.151 -10.312 1.00 93.31 81 GLN A O 1
ATOM 613 N N . THR A 1 82 ? 17.004 7.249 -11.079 1.00 92.38 82 THR A N 1
ATOM 614 C CA . THR A 1 82 ? 16.625 6.931 -12.462 1.00 92.38 82 THR A CA 1
ATOM 615 C C . THR A 1 82 ? 17.393 7.810 -13.441 1.00 92.38 82 THR A C 1
ATOM 617 O O . THR A 1 82 ? 17.722 8.949 -13.126 1.00 92.38 82 THR A O 1
ATOM 620 N N . ASN A 1 83 ? 17.658 7.292 -14.639 1.00 91.25 83 ASN A N 1
ATOM 621 C CA . ASN A 1 83 ? 18.229 8.052 -15.752 1.00 91.25 83 ASN A CA 1
ATOM 622 C C . ASN A 1 83 ? 17.175 8.851 -16.551 1.00 91.25 83 ASN A C 1
ATOM 624 O O . ASN A 1 83 ? 17.453 9.288 -17.664 1.00 91.25 83 ASN A O 1
ATOM 628 N N . GLY A 1 84 ? 15.957 8.994 -16.019 1.00 86.62 84 GLY A N 1
ATOM 629 C CA . GLY A 1 84 ? 14.840 9.670 -16.684 1.00 86.62 84 GLY A CA 1
ATOM 630 C C . GLY A 1 84 ? 13.900 8.734 -17.449 1.00 86.62 84 GLY A C 1
ATOM 631 O O . GLY A 1 84 ? 12.860 9.191 -17.924 1.00 86.62 84 GLY A O 1
ATOM 632 N N . LEU A 1 85 ? 14.193 7.426 -17.520 1.00 88.25 85 LEU A N 1
ATOM 633 C CA . LEU A 1 85 ? 13.295 6.438 -18.128 1.00 88.25 85 LEU A CA 1
ATOM 634 C C . LEU A 1 85 ? 11.898 6.518 -17.499 1.00 88.25 85 LEU A C 1
ATOM 636 O O . LEU A 1 85 ? 11.764 6.545 -16.273 1.00 88.25 85 LEU A O 1
ATOM 640 N N . SER A 1 86 ? 10.856 6.495 -18.327 1.00 89.31 86 SER A N 1
ATOM 641 C CA . SER A 1 86 ? 9.475 6.300 -17.885 1.00 89.31 86 SER A CA 1
ATOM 642 C C . SER A 1 86 ? 9.037 4.859 -18.110 1.00 89.31 86 SER A C 1
ATOM 644 O O . SER A 1 86 ? 9.279 4.295 -19.172 1.00 89.31 86 SER A O 1
ATOM 646 N N . ASN A 1 87 ? 8.405 4.257 -17.103 1.00 86.12 87 ASN A N 1
ATOM 647 C CA . ASN A 1 87 ? 7.910 2.887 -17.175 1.00 86.12 87 ASN A CA 1
ATOM 648 C C . ASN A 1 87 ? 6.585 2.783 -16.414 1.00 86.12 87 ASN A C 1
ATOM 650 O O . ASN A 1 87 ? 6.515 3.138 -15.237 1.00 86.12 87 ASN A O 1
ATOM 654 N N . THR A 1 88 ? 5.539 2.331 -17.099 1.00 87.81 88 THR A N 1
ATOM 655 C CA . THR A 1 88 ? 4.211 2.118 -16.512 1.00 87.81 88 THR A CA 1
ATOM 656 C C . THR A 1 88 ? 3.922 0.654 -16.212 1.00 87.81 88 THR A C 1
ATOM 658 O O . THR A 1 88 ? 3.041 0.407 -15.405 1.00 87.81 88 THR A O 1
ATOM 661 N N . SER A 1 89 ? 4.663 -0.293 -16.798 1.00 86.88 89 SER A N 1
ATOM 662 C CA . SER A 1 89 ? 4.488 -1.737 -16.581 1.00 86.88 89 SER A CA 1
ATOM 663 C C . SER A 1 89 ? 5.009 -2.216 -15.229 1.00 86.88 89 SER A C 1
ATOM 665 O O .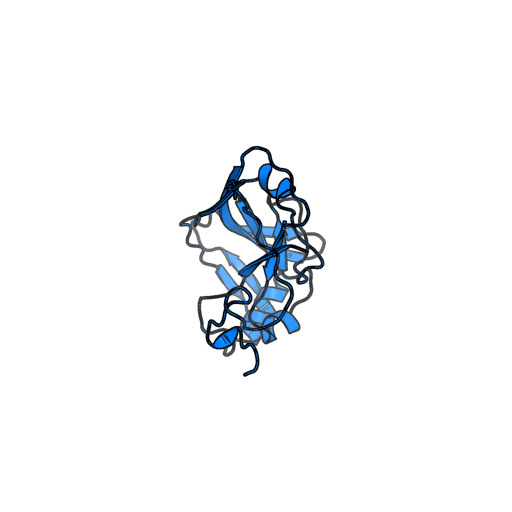 SER A 1 89 ? 4.598 -3.274 -14.770 1.00 86.88 89 SER A O 1
ATOM 667 N N . ILE A 1 90 ? 5.935 -1.484 -14.598 1.00 86.50 90 ILE A N 1
ATOM 668 C CA . ILE A 1 90 ? 6.426 -1.809 -13.254 1.00 86.50 90 ILE A CA 1
ATOM 669 C C . ILE A 1 90 ? 5.392 -1.335 -12.235 1.00 86.50 90 ILE A C 1
ATOM 671 O O . ILE A 1 90 ? 5.263 -0.133 -11.983 1.00 86.50 90 ILE A O 1
ATOM 675 N N . HIS A 1 91 ? 4.683 -2.293 -11.648 1.00 90.19 91 HIS A N 1
ATOM 676 C CA . HIS A 1 91 ? 3.653 -2.071 -10.638 1.00 90.19 91 HIS A CA 1
ATOM 677 C C . HIS A 1 91 ? 4.144 -2.454 -9.251 1.00 90.19 91 HIS A C 1
ATOM 679 O O . HIS A 1 91 ? 4.856 -3.447 -9.091 1.00 90.19 91 HIS A O 1
ATOM 685 N N . ILE A 1 92 ? 3.745 -1.655 -8.263 1.00 88.06 92 ILE A N 1
ATOM 686 C CA . ILE A 1 92 ? 4.163 -1.782 -6.871 1.00 88.06 92 ILE A CA 1
ATOM 687 C C . ILE A 1 92 ? 2.942 -1.691 -5.980 1.00 88.06 92 ILE A C 1
ATOM 689 O O . ILE A 1 92 ? 2.181 -0.721 -6.021 1.00 88.06 92 ILE A O 1
ATOM 693 N N . PHE A 1 93 ? 2.764 -2.729 -5.178 1.00 90.38 93 PHE A N 1
ATOM 694 C CA . PHE A 1 93 ? 1.628 -2.885 -4.287 1.00 90.38 93 PHE A CA 1
ATOM 695 C C . PHE A 1 93 ? 2.039 -3.732 -3.077 1.00 90.38 93 PHE A C 1
ATOM 697 O O . PHE A 1 93 ? 2.899 -4.611 -3.205 1.00 90.38 93 PHE A O 1
ATOM 704 N N . PRO A 1 94 ? 1.472 -3.470 -1.888 1.00 88.38 94 PRO A N 1
ATOM 705 C CA . PRO A 1 94 ? 1.634 -4.351 -0.748 1.00 88.38 94 PRO A CA 1
ATOM 706 C C . PRO A 1 94 ? 0.751 -5.594 -0.897 1.00 88.38 94 PRO A C 1
ATOM 708 O O . PRO A 1 94 ? -0.293 -5.559 -1.544 1.00 88.38 94 PRO A O 1
ATOM 711 N N . ALA A 1 95 ? 1.140 -6.674 -0.229 1.00 85.75 95 ALA A N 1
ATOM 712 C CA . ALA A 1 95 ? 0.361 -7.900 -0.131 1.00 85.75 95 ALA A CA 1
ATOM 713 C C . ALA A 1 95 ? 0.380 -8.459 1.296 1.00 85.75 95 ALA A C 1
ATOM 715 O O . ALA A 1 95 ? 1.417 -8.438 1.964 1.00 85.75 95 ALA A O 1
ATOM 716 N N . ILE A 1 96 ? -0.755 -9.010 1.727 1.00 85.62 96 ILE A N 1
ATOM 717 C CA . ILE A 1 96 ? -0.881 -9.778 2.968 1.00 85.62 96 ILE A CA 1
ATOM 718 C C . ILE A 1 96 ? -0.477 -11.217 2.643 1.00 85.62 96 ILE A C 1
ATOM 720 O O . ILE A 1 96 ? -1.214 -11.901 1.936 1.00 85.62 96 ILE A O 1
ATOM 724 N N . ALA A 1 97 ? 0.677 -11.697 3.114 1.00 82.88 97 ALA A N 1
ATOM 725 C CA . ALA A 1 97 ? 1.086 -13.064 2.758 1.00 82.88 97 ALA A CA 1
ATOM 726 C C . ALA A 1 97 ? 0.465 -14.157 3.634 1.00 82.88 97 ALA A C 1
ATOM 728 O O . ALA A 1 97 ? 0.507 -15.325 3.256 1.00 82.88 97 ALA A O 1
ATOM 729 N N . ASN A 1 98 ? -0.115 -13.813 4.787 1.00 85.06 98 ASN A N 1
ATOM 730 C CA . ASN A 1 98 ? -0.904 -14.772 5.552 1.00 85.06 98 ASN A CA 1
ATOM 731 C C . ASN A 1 98 ? -2.274 -14.937 4.877 1.00 85.06 98 ASN A C 1
ATOM 733 O O . ASN A 1 98 ? -3.099 -14.027 4.919 1.00 85.06 98 ASN A O 1
ATOM 737 N N . SER A 1 99 ? -2.509 -16.086 4.244 1.00 86.50 99 SER A N 1
ATOM 738 C CA . SER A 1 99 ? -3.733 -16.352 3.479 1.00 86.50 99 SER A CA 1
ATOM 739 C C . SER A 1 99 ? -4.994 -16.363 4.345 1.00 86.50 99 SER A C 1
ATOM 741 O O . SER A 1 99 ? -6.037 -15.888 3.893 1.00 86.50 99 SER A O 1
ATOM 743 N N . SER A 1 100 ? -4.906 -16.846 5.589 1.00 88.19 100 SER A N 1
ATOM 744 C CA . SER A 1 100 ? -6.023 -16.828 6.541 1.00 88.19 100 SER A CA 1
ATOM 745 C C . SER A 1 100 ? -6.442 -15.397 6.869 1.00 88.19 100 SER A C 1
ATOM 747 O O . SER A 1 100 ? -7.623 -15.071 6.800 1.00 88.19 100 SER A O 1
ATOM 749 N N . LEU A 1 101 ? -5.474 -14.518 7.146 1.00 88.50 101 LEU A N 1
ATOM 750 C CA . LEU A 1 101 ? -5.733 -13.101 7.381 1.00 88.50 101 LEU A CA 1
ATOM 751 C C . LEU A 1 101 ? -6.234 -12.407 6.112 1.00 88.50 101 LEU A C 1
ATOM 753 O O . LEU A 1 101 ? -7.230 -11.696 6.170 1.00 88.50 101 LEU A O 1
ATOM 757 N N . ALA A 1 102 ? -5.594 -12.650 4.964 1.00 88.81 102 ALA A N 1
ATOM 758 C CA . ALA A 1 102 ? -5.988 -12.071 3.680 1.00 88.81 102 ALA A CA 1
ATOM 759 C C . ALA A 1 102 ? -7.436 -12.419 3.298 1.00 88.81 102 ALA A C 1
ATOM 761 O O . ALA A 1 102 ? -8.125 -11.593 2.711 1.00 88.81 102 ALA A O 1
ATOM 762 N N . SER A 1 103 ? -7.902 -13.619 3.659 1.00 89.94 103 SER A N 1
ATOM 763 C CA . SER A 1 103 ? -9.280 -14.066 3.413 1.00 89.94 103 SER A CA 1
ATOM 764 C C . SER A 1 103 ? -10.283 -13.521 4.436 1.00 89.94 103 SER A C 1
ATOM 766 O O . SER A 1 103 ? -11.477 -13.474 4.153 1.00 89.94 103 SER A O 1
ATOM 768 N N . ALA A 1 104 ? -9.820 -13.135 5.629 1.00 91.56 104 ALA A N 1
ATOM 769 C CA . ALA A 1 104 ? -10.667 -12.639 6.713 1.00 91.56 104 ALA A CA 1
ATOM 770 C C . ALA A 1 104 ? -10.911 -11.121 6.654 1.00 91.56 104 ALA A C 1
ATOM 772 O O . ALA A 1 104 ? -11.884 -10.633 7.232 1.00 91.56 104 ALA A O 1
ATOM 773 N N . VAL A 1 105 ? -10.035 -10.365 5.987 1.00 92.06 105 VAL A N 1
ATOM 774 C CA . VAL A 1 105 ? -10.117 -8.899 5.900 1.00 92.06 105 VAL A CA 1
ATOM 775 C C . VAL A 1 105 ? -10.705 -8.436 4.567 1.00 92.06 105 VAL A C 1
ATOM 777 O O . VAL A 1 105 ? -10.528 -9.066 3.528 1.00 92.06 105 VAL A O 1
ATOM 780 N N . GLY A 1 106 ? -11.401 -7.301 4.579 1.00 92.62 106 GLY A N 1
ATOM 781 C CA . GLY A 1 106 ? -11.898 -6.660 3.365 1.00 92.62 106 GLY A CA 1
ATOM 782 C C . GLY A 1 106 ? -10.809 -5.879 2.620 1.00 92.62 106 GLY A C 1
ATOM 783 O O . GLY A 1 106 ? -9.830 -5.426 3.210 1.00 92.62 106 GLY A O 1
ATOM 784 N N . ALA A 1 107 ? -11.020 -5.615 1.327 1.00 90.81 107 ALA A N 1
ATOM 785 C CA . ALA A 1 107 ? -10.048 -4.922 0.462 1.00 90.81 107 ALA A CA 1
ATOM 786 C C . ALA A 1 107 ? -9.609 -3.526 0.963 1.00 90.81 107 ALA A C 1
ATOM 788 O O . ALA A 1 107 ? -8.521 -3.057 0.647 1.00 90.81 107 ALA A O 1
ATOM 789 N N . TYR A 1 108 ? -10.452 -2.848 1.745 1.00 95.25 108 TYR A N 1
ATOM 790 C CA . TYR A 1 108 ? -10.174 -1.521 2.315 1.00 95.25 108 TYR A CA 1
ATOM 791 C C . TYR A 1 108 ? -9.701 -1.566 3.772 1.00 95.25 108 TYR A C 1
ATOM 793 O O . TYR A 1 108 ? -9.448 -0.516 4.372 1.00 95.25 108 TYR A O 1
ATOM 801 N N . ASP A 1 109 ? -9.615 -2.758 4.358 1.00 94.31 109 ASP A N 1
ATOM 802 C CA . ASP A 1 109 ? -9.123 -2.927 5.720 1.00 94.31 109 ASP A CA 1
ATOM 803 C C . ASP A 1 109 ? -7.604 -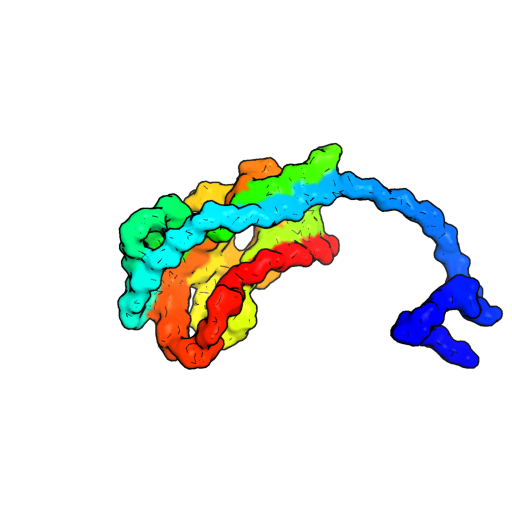2.793 5.778 1.00 94.31 109 ASP A C 1
ATOM 805 O O . ASP A 1 109 ? -7.073 -2.450 6.831 1.00 94.31 109 ASP A O 1
ATOM 809 N N . MET A 1 110 ? -6.935 -2.983 4.639 1.00 94.25 110 MET A N 1
ATOM 810 C CA . MET A 1 110 ? -5.564 -2.566 4.402 1.00 94.25 110 MET A CA 1
ATOM 811 C C . MET A 1 110 ? -5.523 -1.646 3.178 1.00 94.25 110 MET A C 1
ATOM 813 O O . MET A 1 110 ? -6.059 -1.974 2.120 1.00 94.25 110 MET A O 1
ATOM 817 N N . GLN A 1 111 ? -4.900 -0.480 3.311 1.00 96.06 111 GLN A N 1
ATOM 818 C CA . GLN A 1 111 ? -4.739 0.482 2.216 1.00 96.06 111 GLN A CA 1
ATOM 819 C C . GLN A 1 111 ? -3.310 1.007 2.199 1.00 96.06 111 GLN A C 1
ATOM 821 O O . GLN A 1 111 ? -2.616 0.951 3.208 1.00 96.06 111 GLN A O 1
ATOM 826 N N . PHE A 1 112 ? -2.857 1.534 1.070 1.00 95.56 112 PHE A N 1
ATOM 827 C CA . PHE A 1 112 ? -1.506 2.067 0.937 1.00 95.56 112 PHE A CA 1
ATOM 828 C C . PHE A 1 112 ? -1.483 3.384 0.178 1.00 95.56 112 PHE A C 1
ATOM 830 O O . PHE A 1 112 ? -2.380 3.692 -0.608 1.00 95.56 112 PHE A O 1
ATOM 837 N N . SER A 1 113 ? -0.457 4.178 0.460 1.00 96.31 113 SER A N 1
ATOM 838 C CA . SER A 1 113 ? -0.309 5.532 -0.054 1.00 96.31 113 SER A CA 1
ATOM 839 C C . SER A 1 113 ? 1.160 5.895 -0.227 1.00 96.31 113 SER A C 1
ATOM 841 O O . SER A 1 113 ? 2.000 5.458 0.555 1.00 96.31 113 SER A O 1
ATOM 843 N N . LEU A 1 114 ? 1.467 6.736 -1.214 1.00 96.25 114 LEU A N 1
ATOM 844 C CA . LEU A 1 114 ? 2.789 7.358 -1.359 1.00 96.25 114 LEU A CA 1
ATOM 845 C C . LEU A 1 114 ? 2.911 8.708 -0.629 1.00 96.25 114 LEU A C 1
ATOM 847 O O . LEU A 1 114 ? 4.006 9.236 -0.496 1.00 96.25 114 LEU A O 1
ATOM 851 N N . ASN A 1 115 ? 1.798 9.285 -0.165 1.00 94.69 115 ASN A N 1
ATOM 852 C CA . ASN A 1 115 ? 1.762 10.636 0.418 1.00 94.69 115 ASN A CA 1
ATOM 853 C C . ASN A 1 115 ? 0.983 10.717 1.750 1.00 94.69 115 ASN A C 1
ATOM 855 O O . ASN A 1 115 ? 0.756 11.806 2.276 1.00 94.69 115 ASN A O 1
ATOM 859 N N . GLY A 1 116 ? 0.495 9.584 2.264 1.00 94.06 116 GLY A N 1
ATOM 860 C CA . GLY A 1 116 ? -0.292 9.498 3.500 1.00 94.06 116 GLY A CA 1
ATOM 861 C C . GLY A 1 116 ? -1.686 10.143 3.434 1.00 94.06 116 GLY A C 1
ATOM 862 O O . GLY A 1 116 ? -2.340 10.290 4.471 1.00 94.06 116 GLY A O 1
ATOM 863 N N . SER A 1 117 ? -2.146 10.540 2.243 1.00 93.75 117 SER A N 1
ATOM 864 C CA . SER A 1 117 ? -3.396 11.291 2.034 1.00 93.75 117 SER A CA 1
ATOM 865 C C . SER A 1 117 ? -4.289 10.684 0.948 1.00 93.75 117 SER A C 1
ATOM 867 O O . SER A 1 117 ? -5.509 10.669 1.086 1.00 93.75 117 SER A O 1
ATOM 869 N N . SER A 1 118 ? -3.695 10.146 -0.116 1.00 95.56 118 SER A N 1
ATOM 870 C CA . SER A 1 118 ? -4.380 9.464 -1.215 1.00 95.56 118 SER A CA 1
ATOM 871 C C . SER A 1 118 ? -4.176 7.963 -1.074 1.00 95.56 118 SER A C 1
ATOM 873 O O . SER A 1 118 ? -3.045 7.490 -1.176 1.00 95.56 118 SER A O 1
ATOM 875 N N . TRP A 1 119 ? -5.254 7.222 -0.839 1.00 96.81 119 TRP A N 1
ATOM 876 C CA . TRP A 1 119 ? -5.191 5.821 -0.433 1.00 96.81 119 TRP A CA 1
ATOM 877 C C . TRP A 1 119 ? -5.745 4.895 -1.511 1.00 96.81 119 TRP A C 1
ATOM 879 O O . TRP A 1 119 ? -6.792 5.168 -2.099 1.00 96.81 119 TRP A O 1
ATOM 889 N N . LYS A 1 120 ? -5.035 3.793 -1.762 1.00 96.44 120 LYS A N 1
ATOM 890 C CA . LYS A 1 120 ? -5.464 2.699 -2.636 1.00 96.44 120 LYS A CA 1
ATOM 891 C C . LYS A 1 120 ? -5.711 1.446 -1.782 1.00 96.44 120 LYS A C 1
ATOM 893 O O . LYS A 1 120 ? -4.891 1.160 -0.906 1.00 96.44 120 LYS A O 1
ATOM 898 N N . PRO A 1 121 ? -6.813 0.708 -1.991 1.00 95.56 121 PRO A N 1
ATOM 899 C CA . PRO A 1 121 ? -7.050 -0.552 -1.292 1.00 95.56 121 PRO A CA 1
ATOM 900 C C . PRO A 1 121 ? -6.030 -1.615 -1.697 1.00 95.56 121 PRO A C 1
ATOM 902 O O . PRO A 1 121 ? -5.555 -1.629 -2.832 1.00 95.56 121 PRO A O 1
ATOM 905 N N . VAL A 1 122 ? -5.703 -2.520 -0.778 1.00 91.00 122 VAL A N 1
ATOM 906 C CA . VAL A 1 122 ? -4.863 -3.682 -1.080 1.00 91.00 122 VAL A CA 1
ATOM 907 C C . VAL A 1 122 ? -5.738 -4.780 -1.675 1.00 91.00 122 VAL A C 1
ATOM 909 O O . VAL A 1 122 ? -6.581 -5.357 -0.997 1.00 91.00 122 VAL A O 1
ATOM 912 N N . SER A 1 123 ? -5.536 -5.074 -2.960 1.00 86.12 123 SER A N 1
ATOM 913 C CA . SER A 1 123 ? -6.263 -6.132 -3.671 1.00 86.12 123 SER A CA 1
ATOM 914 C C . SER A 1 123 ? -5.382 -6.756 -4.750 1.00 86.12 123 SER A C 1
ATOM 916 O O . SER A 1 123 ? -5.650 -6.630 -5.948 1.00 86.12 123 SER A O 1
ATOM 918 N N . ASN A 1 124 ? -4.312 -7.426 -4.315 1.00 77.94 124 ASN A N 1
ATOM 919 C CA . ASN A 1 124 ? -3.335 -8.056 -5.203 1.00 77.94 124 ASN A CA 1
ATOM 920 C C . ASN A 1 124 ? -2.848 -7.052 -6.274 1.00 77.94 124 ASN A C 1
ATOM 922 O O . ASN A 1 124 ? -2.423 -5.957 -5.920 1.00 77.94 124 ASN A O 1
ATOM 926 N N . THR A 1 125 ? -2.976 -7.367 -7.564 1.00 81.62 125 THR A N 1
ATOM 927 C CA . THR A 1 125 ? -2.558 -6.507 -8.682 1.00 81.62 125 THR A CA 1
ATOM 928 C C . THR A 1 125 ? -3.626 -5.518 -9.163 1.00 81.62 125 THR A C 1
ATOM 930 O O . THR A 1 125 ? -3.361 -4.767 -10.097 1.00 81.62 125 THR A O 1
ATOM 933 N N . ALA A 1 126 ? -4.830 -5.492 -8.577 1.00 89.38 126 ALA A N 1
ATOM 934 C CA . ALA A 1 126 ? -5.910 -4.616 -9.051 1.00 89.38 126 ALA A CA 1
ATOM 935 C C . ALA A 1 126 ? -5.636 -3.129 -8.767 1.00 89.38 126 ALA A C 1
ATOM 937 O O . ALA A 1 126 ? -6.071 -2.259 -9.518 1.00 89.38 126 ALA A O 1
ATOM 938 N N . TYR A 1 127 ? -4.894 -2.843 -7.695 1.00 93.19 127 TYR A N 1
ATOM 939 C CA . TYR A 1 127 ? -4.479 -1.494 -7.332 1.00 93.19 127 TYR A CA 1
ATOM 940 C C . TYR A 1 127 ? -2.984 -1.474 -7.064 1.00 93.19 127 TYR A C 1
ATOM 942 O O . TYR A 1 127 ? -2.463 -2.283 -6.301 1.00 93.19 127 TYR A O 1
ATOM 950 N N . TYR A 1 128 ? -2.300 -0.519 -7.680 1.00 93.44 128 TYR A N 1
ATOM 951 C CA . TYR A 1 128 ? -0.852 -0.381 -7.612 1.00 93.44 128 TYR A CA 1
ATOM 952 C C . TYR A 1 128 ? -0.443 1.073 -7.814 1.00 93.44 128 TYR A C 1
ATOM 954 O O . TYR A 1 128 ? -1.216 1.895 -8.315 1.00 93.44 128 TYR A O 1
ATOM 962 N N . TYR A 1 129 ? 0.793 1.381 -7.439 1.00 93.94 129 TYR A N 1
ATOM 963 C CA . TYR A 1 129 ? 1.522 2.521 -7.976 1.00 93.94 129 TYR A CA 1
ATOM 964 C C . TYR A 1 129 ? 2.468 2.042 -9.068 1.00 93.94 129 TYR A C 1
ATOM 966 O O . TYR A 1 129 ? 3.109 0.999 -8.954 1.00 93.94 129 TYR A O 1
ATOM 974 N N . THR A 1 130 ? 2.543 2.808 -10.141 1.00 93.50 130 THR A N 1
ATOM 975 C CA . THR A 1 130 ? 3.530 2.627 -11.195 1.00 93.50 130 THR A CA 1
ATOM 976 C C . THR A 1 130 ? 4.893 3.138 -10.740 1.00 93.50 130 THR A C 1
ATOM 978 O O . THR A 1 130 ? 5.009 4.008 -9.872 1.00 93.50 130 THR A O 1
ATOM 981 N N . PHE A 1 131 ? 5.947 2.665 -11.398 1.00 91.62 131 PHE A N 1
ATOM 982 C CA . PHE A 1 131 ? 7.293 3.215 -11.243 1.00 91.62 131 PHE A CA 1
ATOM 983 C C . PHE A 1 131 ? 7.351 4.735 -11.462 1.00 91.62 131 PHE A C 1
ATOM 985 O O . PHE A 1 131 ? 8.129 5.424 -10.808 1.00 91.62 131 PHE A O 1
ATOM 992 N N . ASN A 1 132 ? 6.525 5.278 -12.360 1.00 93.62 132 ASN A N 1
ATOM 993 C CA . ASN A 1 132 ? 6.464 6.719 -12.587 1.00 93.62 132 ASN A CA 1
ATOM 994 C C . ASN A 1 132 ? 5.874 7.477 -11.389 1.00 93.62 132 ASN A C 1
ATOM 996 O O . ASN A 1 132 ? 6.443 8.492 -10.999 1.00 93.62 132 ASN A O 1
ATOM 1000 N N . GLU A 1 133 ? 4.795 6.974 -10.780 1.00 94.62 133 GLU A N 1
ATOM 1001 C CA . GLU A 1 133 ? 4.195 7.575 -9.575 1.00 94.62 133 GLU A CA 1
ATOM 1002 C C . GLU A 1 133 ? 5.159 7.551 -8.379 1.00 94.62 133 GLU A C 1
ATOM 1004 O O . GLU A 1 133 ? 5.167 8.474 -7.568 1.00 94.62 133 GLU A O 1
ATOM 1009 N N . MET A 1 134 ? 6.032 6.545 -8.287 1.00 93.38 134 MET A N 1
ATOM 1010 C CA . MET A 1 134 ? 7.044 6.507 -7.229 1.00 93.38 134 MET A CA 1
ATOM 1011 C C . MET A 1 134 ? 8.088 7.620 -7.313 1.00 93.38 134 MET A C 1
ATOM 1013 O O . MET A 1 134 ? 8.723 7.920 -6.306 1.00 93.38 134 MET A O 1
ATOM 1017 N N . LYS A 1 135 ? 8.310 8.232 -8.480 1.00 93.25 135 LYS A N 1
ATOM 1018 C CA . LYS A 1 135 ? 9.331 9.284 -8.626 1.00 93.25 135 LYS A CA 1
ATOM 1019 C C . LYS A 1 135 ? 8.989 10.550 -7.840 1.00 93.25 135 LYS A C 1
ATOM 1021 O O . LYS A 1 135 ? 9.892 11.308 -7.512 1.00 93.25 135 LYS A O 1
ATOM 1026 N N . SER A 1 136 ? 7.705 10.788 -7.568 1.00 92.25 136 SER A N 1
ATOM 1027 C CA . SER A 1 136 ? 7.213 11.977 -6.860 1.00 92.25 136 SER A CA 1
ATOM 1028 C C . SER A 1 136 ? 7.063 11.780 -5.349 1.00 92.25 136 SER A C 1
ATOM 1030 O O . SER A 1 136 ? 6.464 12.623 -4.688 1.00 92.25 136 SER A O 1
ATOM 1032 N N . ALA A 1 137 ? 7.551 10.667 -4.805 1.00 94.69 137 ALA A N 1
ATOM 1033 C CA . ALA A 1 137 ? 7.469 10.354 -3.386 1.00 94.69 137 ALA A CA 1
ATOM 1034 C C . ALA A 1 137 ? 8.740 9.640 -2.909 1.00 94.69 137 ALA A C 1
ATOM 1036 O O . ALA A 1 137 ? 9.556 9.185 -3.711 1.00 94.69 137 ALA A O 1
ATOM 1037 N N . ASP A 1 138 ? 8.896 9.553 -1.594 1.00 94.50 138 ASP A N 1
ATOM 1038 C CA . ASP A 1 138 ? 10.057 8.966 -0.920 1.00 94.50 138 ASP A CA 1
ATOM 1039 C C . ASP A 1 138 ? 9.664 7.967 0.174 1.00 94.50 138 ASP A C 1
ATOM 1041 O O . ASP A 1 138 ? 10.521 7.449 0.884 1.00 94.50 138 ASP A O 1
ATOM 1045 N N . SER A 1 139 ? 8.368 7.716 0.344 1.00 93.69 139 SER A N 1
ATOM 1046 C CA . SER A 1 139 ? 7.826 6.968 1.470 1.00 93.69 139 SER A CA 1
ATOM 1047 C C . SER A 1 139 ? 6.617 6.158 1.030 1.00 93.69 139 SER A C 1
ATOM 1049 O O . SER A 1 139 ? 5.870 6.561 0.138 1.00 93.69 139 SER A O 1
ATOM 1051 N N . ILE A 1 140 ? 6.396 5.016 1.677 1.00 93.62 140 ILE A N 1
ATOM 1052 C CA . ILE A 1 140 ? 5.164 4.246 1.526 1.00 93.62 140 ILE A CA 1
ATOM 1053 C C . ILE A 1 140 ? 4.487 4.138 2.882 1.00 93.62 140 ILE A C 1
ATOM 1055 O O . ILE A 1 140 ? 5.062 3.655 3.861 1.00 93.62 140 ILE A O 1
ATOM 1059 N N . TYR A 1 141 ? 3.237 4.572 2.912 1.00 94.44 141 TYR A N 1
ATOM 1060 C CA . TYR A 1 141 ? 2.357 4.502 4.060 1.00 94.44 141 TYR A CA 1
ATOM 1061 C C . TYR A 1 141 ? 1.394 3.341 3.884 1.00 94.44 141 TYR A C 1
ATOM 1063 O O . TYR A 1 141 ? 0.916 3.085 2.777 1.00 94.44 141 TYR A O 1
ATOM 1071 N N . VAL A 1 142 ? 1.078 2.665 4.980 1.00 94.44 142 VAL A N 1
ATOM 1072 C CA . VAL A 1 142 ? 0.064 1.617 5.023 1.00 94.44 142 VAL A CA 1
ATOM 1073 C C . VAL A 1 142 ? -0.918 1.936 6.135 1.00 94.44 142 VAL A C 1
ATOM 1075 O O . VAL A 1 142 ? -0.531 2.312 7.238 1.00 94.44 142 VAL A O 1
ATOM 1078 N N . PHE A 1 143 ? -2.197 1.817 5.816 1.00 95.88 143 PHE A N 1
ATOM 1079 C CA . PHE A 1 143 ? -3.301 1.932 6.745 1.00 95.88 143 PHE A CA 1
ATOM 1080 C C . PHE A 1 143 ? -3.865 0.550 7.036 1.00 95.88 143 PHE A C 1
ATOM 1082 O O . PHE A 1 143 ? -4.078 -0.235 6.114 1.00 95.88 143 PHE A O 1
ATOM 1089 N N . PHE A 1 144 ? -4.154 0.307 8.307 1.00 94.38 144 PHE A N 1
ATOM 1090 C CA . PHE A 1 144 ? -4.803 -0.878 8.838 1.00 94.38 144 PHE A CA 1
ATOM 1091 C C . PHE A 1 144 ? -6.057 -0.439 9.593 1.00 94.38 144 PHE A C 1
ATOM 1093 O O . PHE A 1 144 ? -5.976 0.333 10.547 1.00 94.38 144 PHE A O 1
ATOM 1100 N N . SER A 1 145 ? -7.225 -0.905 9.167 1.00 96.25 145 SER A N 1
ATOM 1101 C CA . SER A 1 145 ? -8.491 -0.619 9.849 1.00 96.25 145 SER A CA 1
ATOM 1102 C C . SER A 1 145 ? -8.592 -1.343 11.194 1.00 96.25 145 SER A C 1
ATOM 1104 O O . SER A 1 145 ? -7.939 -2.363 11.413 1.00 96.25 145 SER A O 1
ATOM 1106 N N . SER A 1 146 ? -9.498 -0.903 12.066 1.00 95.00 146 SER A N 1
ATOM 1107 C CA . SER A 1 146 ? -9.806 -1.652 13.290 1.00 95.00 146 SER A CA 1
ATOM 1108 C C . SER A 1 146 ? -10.285 -3.084 13.001 1.00 95.00 146 SER A C 1
ATOM 1110 O O . SER A 1 146 ? -9.961 -4.002 13.748 1.00 95.00 146 SER A O 1
ATOM 1112 N N . ASN A 1 147 ? -10.993 -3.325 11.885 1.00 95.25 147 ASN A N 1
ATOM 1113 C CA . ASN A 1 147 ? -11.381 -4.690 11.507 1.00 95.25 147 ASN A CA 1
ATOM 1114 C C . ASN A 1 147 ? -10.165 -5.551 11.141 1.00 95.25 147 ASN A C 1
ATOM 1116 O O . ASN A 1 147 ? -10.126 -6.715 11.523 1.00 95.25 147 ASN A O 1
ATOM 1120 N N . PHE A 1 148 ? -9.150 -4.987 10.474 1.00 93.38 148 PHE A N 1
ATOM 1121 C CA . PHE A 1 148 ? -7.897 -5.699 10.198 1.00 93.38 148 PHE A CA 1
ATOM 1122 C C . PHE A 1 148 ? -7.285 -6.237 11.497 1.00 93.38 148 PHE A C 1
ATOM 1124 O O . PHE A 1 148 ? -6.998 -7.428 11.611 1.00 93.38 148 PHE A O 1
ATOM 1131 N N . PHE A 1 149 ? -7.157 -5.369 12.502 1.00 91.12 149 PHE A N 1
ATOM 1132 C CA . PHE A 1 149 ? -6.622 -5.741 13.807 1.00 91.12 149 PHE A CA 1
ATOM 1133 C C . PHE A 1 149 ? -7.522 -6.727 14.557 1.00 91.12 149 PHE A C 1
ATOM 1135 O O . PHE A 1 149 ? -7.015 -7.680 15.143 1.00 91.12 149 PHE A O 1
ATOM 1142 N N . LYS A 1 150 ? -8.848 -6.569 14.480 1.00 92.88 150 LYS A N 1
ATOM 1143 C CA . LYS A 1 150 ? -9.808 -7.524 15.050 1.00 92.88 150 LYS A CA 1
ATOM 1144 C C . LYS A 1 150 ? -9.616 -8.930 14.479 1.00 92.88 150 LYS A C 1
ATOM 1146 O O . LYS A 1 150 ? -9.540 -9.894 15.235 1.00 92.88 150 LYS A O 1
ATOM 1151 N N . GLN A 1 151 ? -9.502 -9.057 13.154 1.00 92.06 151 GLN A N 1
ATOM 1152 C CA . GLN A 1 151 ? -9.263 -10.354 12.513 1.00 92.06 151 GLN A CA 1
ATOM 1153 C C . GLN A 1 151 ? -7.894 -10.922 12.887 1.00 92.06 151 GLN A C 1
ATOM 1155 O O . GLN A 1 151 ? -7.778 -12.115 13.153 1.00 92.06 151 GLN A O 1
ATOM 1160 N N . MET A 1 152 ? -6.872 -10.071 12.979 1.00 87.38 152 MET A N 1
ATOM 1161 C CA . MET A 1 152 ? -5.543 -10.478 13.428 1.00 87.38 152 MET A CA 1
ATOM 1162 C C . MET A 1 152 ? -5.569 -11.063 14.851 1.00 87.38 152 MET A C 1
ATOM 1164 O O . MET A 1 152 ? -5.013 -12.134 15.079 1.00 87.38 152 MET A O 1
ATOM 1168 N N . VAL A 1 153 ? -6.264 -10.418 15.795 1.00 87.06 153 VAL A N 1
ATOM 1169 C CA . VAL A 1 153 ? -6.424 -10.927 17.170 1.00 87.06 153 VAL A CA 1
ATOM 1170 C C . VAL A 1 153 ? -7.206 -12.241 17.188 1.00 87.06 153 VAL A C 1
ATOM 1172 O O . VAL A 1 153 ? -6.773 -13.195 17.831 1.00 87.06 153 VAL A O 1
ATOM 1175 N N . ASN A 1 154 ? -8.308 -12.331 16.437 1.00 89.25 154 ASN A N 1
ATOM 1176 C CA . ASN A 1 154 ? -9.127 -13.547 16.358 1.00 89.25 154 ASN A CA 1
ATOM 1177 C C . ASN A 1 154 ? -8.351 -14.755 15.817 1.00 89.25 154 ASN A C 1
ATOM 1179 O O . ASN A 1 154 ? -8.605 -15.890 16.214 1.00 89.25 154 ASN A O 1
ATOM 1183 N N . LEU A 1 155 ? -7.412 -14.514 14.902 1.00 86.75 155 LEU A N 1
ATOM 1184 C CA . LEU A 1 155 ? -6.590 -15.550 14.283 1.00 86.75 155 LEU A CA 1
ATOM 1185 C C . LEU A 1 155 ? -5.348 -15.918 15.111 1.00 86.75 155 LEU A C 1
ATOM 1187 O O . LEU A 1 155 ? -4.704 -16.906 14.766 1.00 86.75 155 LEU A O 1
ATOM 1191 N N . GLY A 1 156 ? -5.037 -15.162 16.177 1.00 70.12 156 GLY A N 1
ATOM 1192 C CA . GLY A 1 156 ? -4.055 -15.375 17.258 1.00 70.12 156 GLY A CA 1
ATOM 1193 C C . GLY A 1 156 ? -2.900 -16.364 17.029 1.00 70.12 156 GLY A C 1
ATOM 1194 O O . GLY A 1 156 ? -1.736 -15.975 16.987 1.00 70.12 156 GLY A O 1
ATOM 1195 N N . SER A 1 157 ? -3.195 -17.659 16.904 1.00 54.47 157 SER A N 1
ATOM 1196 C CA . SER A 1 157 ? -2.219 -18.747 16.738 1.00 54.47 157 SER A CA 1
ATOM 1197 C C . SER A 1 157 ? -1.651 -18.899 15.316 1.00 54.47 157 SER A C 1
ATOM 1199 O O . SER A 1 157 ? -0.585 -19.481 15.149 1.00 54.47 157 SER A O 1
ATOM 1201 N N . ALA A 1 158 ? -2.326 -18.382 14.284 1.00 53.62 158 ALA A N 1
ATOM 1202 C CA . ALA A 1 158 ? -1.901 -18.480 12.881 1.00 53.62 158 ALA A CA 1
ATOM 1203 C C . ALA A 1 158 ? -0.885 -17.395 12.459 1.00 53.62 158 ALA A C 1
ATOM 1205 O O . ALA A 1 158 ? -0.472 -17.357 11.299 1.00 53.62 158 ALA A O 1
ATOM 1206 N N . ILE A 1 159 ? -0.524 -16.486 13.373 1.00 55.09 159 ILE A N 1
ATOM 1207 C CA . ILE A 1 159 ? 0.162 -15.213 13.082 1.00 55.09 159 ILE A CA 1
ATOM 1208 C C . ILE A 1 159 ? 1.512 -15.092 13.831 1.00 55.09 159 ILE A C 1
ATOM 1210 O O . ILE A 1 159 ? 2.180 -14.065 13.788 1.00 55.09 159 ILE A O 1
ATOM 1214 N N . SER A 1 160 ? 1.983 -16.158 14.488 1.00 43.62 160 SER A N 1
ATOM 1215 C CA . SER A 1 160 ? 3.102 -16.144 15.450 1.00 43.62 160 SER A CA 1
ATOM 1216 C C . SER A 1 160 ? 4.523 -15.942 14.877 1.00 43.62 160 SER A C 1
ATOM 1218 O O . SER A 1 160 ? 5.490 -16.468 15.426 1.00 43.62 160 SER A O 1
ATOM 1220 N N . THR A 1 161 ? 4.704 -15.160 13.809 1.00 40.44 161 THR A N 1
ATOM 1221 C CA . THR A 1 161 ? 6.027 -14.722 13.333 1.00 40.44 161 THR A CA 1
ATOM 1222 C C . THR A 1 161 ? 6.021 -13.239 12.948 1.00 40.44 161 THR A C 1
ATOM 1224 O O . THR A 1 161 ? 5.167 -12.827 12.170 1.00 40.44 161 THR A O 1
ATOM 1227 N N . PRO A 1 162 ? 7.015 -12.433 13.374 1.00 41.06 162 PRO A N 1
ATOM 1228 C CA . PRO A 1 162 ? 7.075 -10.989 13.107 1.00 41.06 162 PRO A CA 1
ATOM 1229 C C . PRO A 1 162 ? 7.485 -10.642 11.667 1.00 41.06 162 PRO A C 1
ATOM 1231 O O . PRO A 1 162 ? 7.799 -9.495 11.355 1.00 41.06 162 PRO A O 1
ATOM 1234 N N . LYS A 1 163 ? 7.510 -11.625 10.765 1.00 44.47 163 LYS A N 1
ATOM 1235 C CA . LYS A 1 163 ? 7.696 -11.385 9.342 1.00 44.47 163 LYS A CA 1
ATOM 1236 C C . LYS A 1 163 ? 6.327 -11.507 8.691 1.00 44.47 163 LYS A C 1
ATOM 1238 O O . LYS A 1 163 ? 5.699 -12.550 8.798 1.00 44.47 163 LYS A O 1
ATOM 1243 N N . ILE A 1 164 ? 5.986 -10.491 7.906 1.00 50.72 164 ILE A N 1
ATOM 1244 C CA . ILE A 1 164 ? 4.972 -10.518 6.851 1.00 50.72 164 ILE A CA 1
ATOM 1245 C C . ILE A 1 164 ? 3.568 -10.033 7.254 1.00 50.72 164 ILE A C 1
ATOM 1247 O O . ILE A 1 164 ? 2.658 -10.817 7.498 1.00 50.72 164 ILE A O 1
ATOM 1251 N N . TYR A 1 165 ? 3.357 -8.720 7.157 1.00 52.50 165 TYR A N 1
ATOM 1252 C CA . TYR A 1 165 ? 2.010 -8.163 6.940 1.00 52.50 165 TYR A CA 1
ATOM 1253 C C . TYR A 1 165 ? 1.899 -7.395 5.616 1.00 52.50 165 TYR A C 1
ATOM 1255 O O . TYR A 1 165 ? 0.808 -7.259 5.072 1.00 52.50 165 TYR A O 1
ATOM 1263 N N . SER A 1 166 ? 3.031 -6.961 5.053 1.00 53.12 166 SER A N 1
ATOM 1264 C CA . SER A 1 166 ? 3.119 -6.290 3.757 1.00 53.12 166 SER A CA 1
ATOM 1265 C C . SER A 1 166 ? 4.386 -6.721 3.014 1.00 53.12 166 SER A C 1
ATOM 1267 O O . SER A 1 166 ? 5.498 -6.308 3.338 1.00 53.12 166 SER A O 1
ATOM 1269 N N . THR A 1 167 ? 4.240 -7.559 1.991 1.00 58.00 167 THR A N 1
ATOM 1270 C CA . THR A 1 167 ? 5.289 -7.739 0.978 1.00 58.00 167 THR A CA 1
ATOM 1271 C C . THR A 1 167 ? 5.047 -6.732 -0.134 1.00 58.00 167 THR A C 1
ATOM 1273 O O . THR A 1 167 ? 3.946 -6.690 -0.672 1.00 58.00 167 THR A O 1
ATOM 1276 N N . PHE A 1 168 ? 6.049 -5.926 -0.493 1.00 59.88 168 PHE A N 1
ATOM 1277 C CA . PHE A 1 168 ? 5.981 -5.136 -1.721 1.00 59.88 168 PHE A CA 1
ATOM 1278 C C . PHE A 1 168 ? 6.314 -6.039 -2.902 1.00 59.88 168 PHE A C 1
ATOM 1280 O O . PHE A 1 168 ? 7.444 -6.515 -3.024 1.00 59.88 168 PHE A O 1
ATOM 1287 N N . ALA A 1 169 ? 5.319 -6.301 -3.741 1.00 65.19 169 ALA A N 1
ATOM 1288 C CA . ALA A 1 169 ? 5.509 -7.042 -4.973 1.00 65.19 169 ALA A CA 1
ATOM 1289 C C . ALA A 1 169 ? 5.847 -6.078 -6.113 1.00 65.19 169 ALA A C 1
ATOM 1291 O O . ALA A 1 169 ? 5.272 -4.994 -6.215 1.00 65.19 169 ALA A O 1
ATOM 1292 N N . PHE A 1 170 ? 6.781 -6.504 -6.963 1.00 68.81 170 PHE A N 1
ATOM 1293 C CA . PHE A 1 170 ? 7.139 -5.830 -8.203 1.00 68.81 170 PHE A CA 1
ATOM 1294 C C . PHE A 1 170 ? 6.763 -6.755 -9.349 1.00 68.81 170 PHE A C 1
ATOM 1296 O O . PHE A 1 170 ? 7.365 -7.816 -9.510 1.00 68.81 170 PHE A O 1
ATOM 1303 N N . SER A 1 171 ? 5.772 -6.364 -10.138 1.00 68.62 171 SER A N 1
ATOM 1304 C CA . SER A 1 171 ? 5.387 -7.098 -11.343 1.00 68.62 171 SER A CA 1
ATOM 1305 C C . SER A 1 171 ? 5.633 -6.237 -12.569 1.00 68.62 171 SER A C 1
ATOM 1307 O O . SER A 1 171 ? 5.305 -5.051 -12.549 1.00 68.62 171 SER A O 1
ATOM 1309 N N . GLN A 1 172 ? 6.180 -6.841 -13.621 1.00 58.94 172 GLN A N 1
ATOM 1310 C CA . GLN A 1 172 ? 6.151 -6.296 -14.974 1.00 58.94 172 GLN A CA 1
ATOM 1311 C C . GLN A 1 172 ? 5.104 -7.087 -15.757 1.00 58.94 172 GLN A C 1
ATOM 1313 O O . GLN A 1 172 ? 5.200 -8.313 -15.801 1.00 58.94 172 GLN A O 1
ATOM 1318 N N . CYS A 1 173 ? 4.091 -6.399 -16.285 1.00 45.91 173 CYS A N 1
ATOM 1319 C CA . CYS A 1 173 ? 3.171 -6.971 -17.272 1.00 45.91 173 CYS A CA 1
ATOM 1320 C C . CYS A 1 173 ? 3.767 -6.849 -18.675 1.00 45.91 173 CYS A C 1
ATOM 1322 O O . CYS A 1 173 ? 4.323 -5.761 -18.970 1.00 45.91 173 CYS A O 1
#

pLDDT: mean 84.91, std 12.27, range [40.44, 96.81]